Protein AF-A0A2N2LZ53-F1 (afdb_monomer)

Mean predicted aligned error: 5.1 Å

Radius of gyration: 11.91 Å; Cα contacts (8 Å, |Δi|>4): 75; chains: 1; bounding box: 28×22×30 Å

Solvent-accessible surface area (backbone atoms only — not comparable to full-atom values): 4197 Å² total; per-residue (Å²): 63,79,76,61,25,70,56,32,21,50,49,26,23,51,51,27,47,76,72,70,49,54,71,68,58,9,50,52,40,7,52,51,37,19,49,53,42,42,71,50,72,73,98,74,79,84,78,74,51,72,64,60,53,50,53,53,44,32,76,77,73,47,85,56,84,71,56,59,71,68,73,77,115

Secondary structure (DSSP, 8-state):
--TTHHHHHHHHHHHHHHTT--HHHHHHHHHHHHHHHHH--SSS-----HHHHHHHHHHHH---GGGGGTS--

Structure (mmCIF, N/CA/C/O backbone):
data_AF-A0A2N2LZ53-F1
#
_entry.id   AF-A0A2N2LZ53-F1
#
loop_
_atom_site.group_PDB
_atom_site.id
_atom_site.type_symbol
_atom_site.label_atom_id
_atom_site.label_alt_id
_atom_site.label_comp_id
_atom_site.label_asym_id
_atom_site.label_entity_id
_atom_site.label_seq_id
_atom_site.pdbx_PDB_ins_code
_atom_site.Cartn_x
_atom_site.Cartn_y
_atom_site.Cartn_z
_atom_site.occupancy
_atom_site.B_iso_or_equiv
_atom_site.auth_seq_id
_atom_site.auth_comp_id
_atom_site.auth_asym_id
_atom_site.auth_atom_id
_atom_site.pdbx_PDB_model_num
ATOM 1 N N . ASP A 1 1 ? 8.073 -1.562 -14.759 1.00 61.00 1 ASP A N 1
ATOM 2 C CA . ASP A 1 1 ? 7.337 -2.093 -15.936 1.00 61.00 1 ASP A CA 1
ATOM 3 C C . ASP A 1 1 ? 5.862 -1.788 -15.672 1.00 61.00 1 ASP A C 1
ATOM 5 O O . ASP A 1 1 ? 5.485 -1.934 -14.520 1.00 61.00 1 ASP A O 1
ATOM 9 N N . PRO A 1 2 ? 5.048 -1.243 -16.600 1.00 69.62 2 PRO A N 1
ATOM 10 C CA . PRO A 1 2 ? 3.650 -0.917 -16.284 1.00 69.62 2 PRO A CA 1
ATOM 11 C C . PRO A 1 2 ? 2.752 -2.157 -16.111 1.00 69.62 2 PRO A C 1
ATOM 13 O O . PRO A 1 2 ? 1.610 -2.035 -15.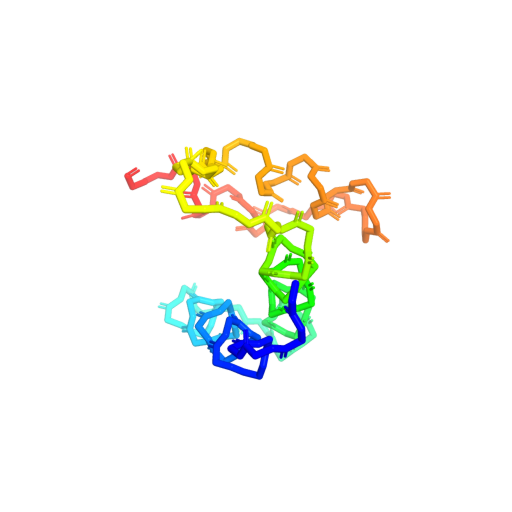662 1.00 69.62 2 PRO A O 1
ATOM 16 N N . THR A 1 3 ? 3.236 -3.345 -16.472 1.00 78.75 3 THR A N 1
ATOM 17 C CA . THR A 1 3 ? 2.509 -4.605 -16.304 1.00 78.75 3 THR A CA 1
ATOM 18 C C . THR A 1 3 ? 2.290 -4.898 -14.817 1.00 78.75 3 THR A C 1
ATOM 20 O O . THR A 1 3 ? 3.229 -4.861 -14.031 1.00 78.75 3 THR A O 1
ATOM 23 N N . GLY A 1 4 ? 1.048 -5.189 -14.415 1.00 81.81 4 GLY A N 1
ATOM 24 C CA . GLY A 1 4 ? 0.704 -5.544 -13.028 1.00 81.81 4 GLY A CA 1
ATOM 25 C C . GLY A 1 4 ? 0.372 -4.366 -12.102 1.00 81.81 4 GLY A C 1
ATOM 26 O O . GLY A 1 4 ? -0.139 -4.590 -11.007 1.00 81.81 4 GLY A O 1
ATOM 27 N N . VAL A 1 5 ? 0.541 -3.113 -12.546 1.00 88.38 5 VAL A N 1
ATOM 28 C CA . VAL A 1 5 ? 0.256 -1.914 -11.726 1.00 88.38 5 VAL A CA 1
ATOM 29 C C . VAL A 1 5 ? -1.202 -1.873 -11.251 1.00 88.38 5 VAL A C 1
ATOM 31 O O . VAL A 1 5 ? -1.479 -1.521 -10.104 1.00 88.38 5 VAL A O 1
ATOM 34 N N . GLY A 1 6 ? -2.148 -2.275 -12.106 1.00 89.94 6 GLY A N 1
ATOM 35 C CA . GLY A 1 6 ? -3.567 -2.342 -11.746 1.00 89.94 6 GLY A CA 1
ATOM 36 C C . GLY A 1 6 ? -3.874 -3.409 -10.692 1.00 89.94 6 GLY A C 1
ATOM 37 O O . GLY A 1 6 ? -4.706 -3.187 -9.814 1.00 89.94 6 GLY A O 1
ATOM 38 N N . ASP A 1 7 ? -3.177 -4.541 -10.733 1.00 91.75 7 ASP A N 1
ATOM 39 C CA . ASP A 1 7 ? -3.367 -5.619 -9.761 1.00 91.75 7 ASP A CA 1
ATOM 40 C C . ASP A 1 7 ? -2.682 -5.294 -8.435 1.00 9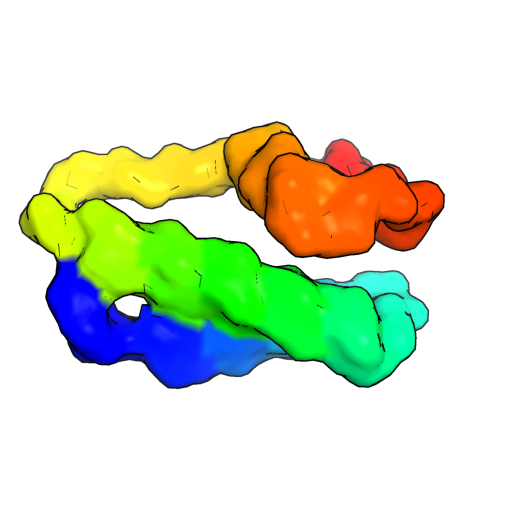1.75 7 ASP A C 1
ATOM 42 O O . ASP A 1 7 ? -3.257 -5.544 -7.378 1.00 91.75 7 ASP A O 1
ATOM 46 N N . ALA A 1 8 ? -1.531 -4.619 -8.475 1.00 91.62 8 ALA A N 1
ATOM 47 C CA . ALA A 1 8 ? -0.903 -4.043 -7.293 1.00 91.62 8 ALA A CA 1
ATOM 48 C C . ALA A 1 8 ? -1.819 -3.007 -6.621 1.00 91.62 8 ALA A C 1
ATOM 50 O O . ALA A 1 8 ? -2.023 -3.062 -5.406 1.00 91.62 8 ALA A O 1
ATOM 51 N N . TYR A 1 9 ? -2.453 -2.122 -7.403 1.00 94.94 9 TYR A N 1
ATOM 52 C CA . TYR A 1 9 ? -3.444 -1.180 -6.879 1.00 94.94 9 TYR A CA 1
ATOM 53 C C . TYR A 1 9 ? -4.605 -1.905 -6.194 1.00 94.94 9 TYR A C 1
ATOM 55 O O . TYR A 1 9 ? -4.946 -1.597 -5.051 1.00 94.94 9 TYR A O 1
ATOM 63 N N . ARG A 1 10 ? -5.195 -2.899 -6.870 1.00 95.75 10 ARG A N 1
ATOM 64 C CA . ARG A 1 10 ? -6.295 -3.700 -6.314 1.00 95.75 10 ARG A CA 1
ATOM 65 C C . ARG A 1 10 ? -5.871 -4.440 -5.049 1.00 95.75 10 ARG A C 1
ATOM 67 O O . ARG A 1 10 ? -6.634 -4.455 -4.090 1.00 95.75 10 ARG A O 1
ATOM 74 N N . GLY A 1 11 ? -4.663 -4.997 -5.013 1.00 94.19 11 GLY A N 1
ATOM 75 C CA . GLY A 1 11 ? -4.109 -5.664 -3.836 1.00 94.19 11 GLY A CA 1
ATOM 76 C C . GLY A 1 11 ? -3.987 -4.720 -2.639 1.00 94.19 11 GLY A C 1
ATOM 77 O O . GLY A 1 11 ? -4.482 -5.033 -1.555 1.00 94.19 11 GLY A O 1
ATOM 78 N N . GLY A 1 12 ? -3.407 -3.532 -2.841 1.00 94.56 12 GLY A N 1
ATOM 79 C CA . GLY A 1 12 ? -3.308 -2.506 -1.798 1.00 94.56 12 GLY A CA 1
ATOM 80 C C . GLY A 1 12 ? -4.678 -2.014 -1.321 1.0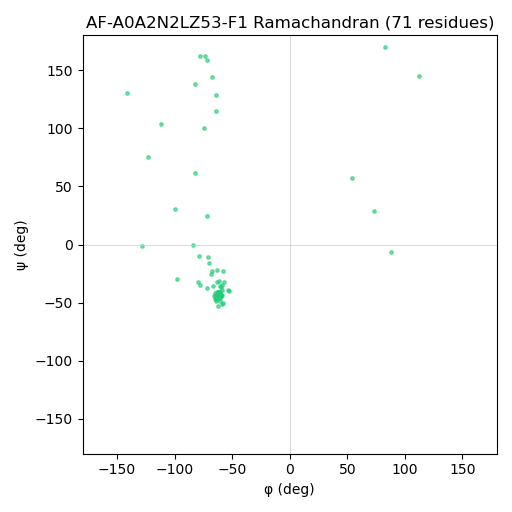0 94.56 12 GLY A C 1
ATOM 81 O O . GLY A 1 12 ? -4.905 -1.883 -0.117 1.00 94.56 12 GLY A O 1
ATOM 82 N N . PHE A 1 13 ? -5.616 -1.824 -2.252 1.00 97.06 13 PHE A N 1
ATOM 83 C CA . PHE A 1 13 ? -6.989 -1.434 -1.946 1.00 97.06 13 PHE A CA 1
ATOM 84 C C . PHE A 1 13 ? -7.713 -2.493 -1.103 1.00 97.06 13 PHE A C 1
ATOM 86 O O . PHE A 1 13 ? -8.235 -2.186 -0.032 1.00 97.06 13 PHE A O 1
ATOM 93 N N . LEU A 1 14 ? -7.720 -3.750 -1.558 1.00 96.25 14 LEU A N 1
ATOM 94 C CA . LEU A 1 14 ? -8.392 -4.859 -0.874 1.00 96.25 14 LEU A CA 1
ATOM 95 C C . LEU A 1 14 ? -7.784 -5.128 0.501 1.00 96.25 14 LEU A C 1
ATOM 97 O O . LEU A 1 14 ? -8.503 -5.501 1.427 1.00 96.25 14 LEU A O 1
ATOM 101 N N . ARG A 1 15 ? -6.478 -4.894 0.660 1.00 93.62 15 ARG A N 1
ATOM 102 C CA . ARG A 1 15 ? -5.822 -4.953 1.964 1.00 93.62 15 ARG A CA 1
ATOM 103 C C . ARG A 1 15 ? -6.321 -3.864 2.913 1.00 93.62 15 ARG A C 1
ATOM 105 O O . ARG A 1 15 ? -6.580 -4.158 4.073 1.00 93.62 15 ARG A O 1
ATOM 112 N N . GLY A 1 16 ? -6.471 -2.625 2.446 1.00 94.12 16 GLY A N 1
ATOM 113 C CA . GLY A 1 16 ? -7.076 -1.564 3.256 1.00 94.12 16 GLY A CA 1
ATOM 114 C C . GLY A 1 16 ? -8.522 -1.887 3.637 1.00 94.12 16 GLY A C 1
ATOM 115 O O . GLY A 1 16 ? -8.921 -1.719 4.790 1.00 94.12 16 GLY A O 1
ATOM 116 N N . TYR A 1 17 ? -9.278 -2.438 2.687 1.00 95.75 17 TYR A N 1
ATOM 117 C CA . TYR A 1 17 ? -10.670 -2.822 2.893 1.00 95.75 17 TYR A CA 1
ATOM 118 C C . TYR A 1 17 ? -10.811 -3.950 3.924 1.00 95.75 17 TYR A C 1
ATOM 120 O O . TYR A 1 17 ? -11.640 -3.857 4.827 1.00 95.75 17 TYR A O 1
ATOM 128 N N . SER A 1 18 ? -9.960 -4.981 3.864 1.00 94.62 18 SER A N 1
ATOM 129 C CA . SER A 1 18 ? -9.983 -6.085 4.835 1.00 94.62 18 SER A CA 1
ATOM 130 C C . SER A 1 18 ? -9.577 -5.662 6.250 1.00 94.62 18 SER A C 1
ATOM 132 O O . SER A 1 18 ? -9.993 -6.291 7.219 1.00 94.62 18 SER A O 1
ATOM 134 N N . LEU A 1 19 ? -8.825 -4.563 6.387 1.00 92.44 19 LEU A N 1
ATOM 135 C CA . LEU A 1 19 ? -8.501 -3.928 7.671 1.00 92.44 19 LEU A CA 1
ATOM 136 C C . LEU A 1 19 ? -9.600 -2.967 8.175 1.00 92.44 19 LEU A C 1
ATOM 138 O O . LEU A 1 19 ? -9.466 -2.382 9.259 1.00 92.44 19 LEU A O 1
ATOM 142 N N . GLY A 1 20 ? -10.689 -2.811 7.415 1.00 93.50 20 GLY A N 1
ATOM 143 C CA . GLY A 1 20 ? -11.824 -1.952 7.752 1.00 93.50 20 GLY A CA 1
ATOM 144 C C . GLY A 1 20 ? -11.528 -0.460 7.606 1.00 93.50 20 GLY A C 1
ATOM 145 O O . GLY A 1 20 ? -12.073 0.345 8.363 1.00 93.50 20 GLY A O 1
ATOM 146 N N . PHE A 1 21 ? -10.623 -0.075 6.704 1.00 94.69 21 PHE A N 1
ATOM 147 C CA . PHE A 1 21 ? -10.368 1.334 6.414 1.00 94.69 21 PHE A CA 1
ATOM 148 C C . PHE A 1 21 ? -11.444 1.936 5.502 1.00 94.69 21 PHE A C 1
ATOM 150 O O . PHE A 1 21 ? -12.191 1.230 4.829 1.00 94.69 21 PHE A O 1
ATOM 157 N N . ASP A 1 22 ? -11.521 3.267 5.475 1.00 95.00 22 ASP A N 1
ATOM 158 C CA . ASP A 1 22 ? -12.390 3.990 4.548 1.00 95.00 22 ASP A CA 1
ATOM 159 C C . ASP A 1 22 ? -11.841 3.961 3.117 1.00 95.00 22 ASP A C 1
ATOM 161 O O . ASP A 1 22 ? -10.661 3.697 2.868 1.00 95.00 22 ASP A O 1
ATOM 165 N N . TRP A 1 23 ? -12.723 4.260 2.164 1.00 95.50 23 TRP A N 1
ATOM 166 C CA . TRP A 1 23 ? -12.434 4.235 0.730 1.00 95.50 23 TRP A CA 1
ATOM 167 C C . TRP A 1 23 ? -11.215 5.078 0.349 1.00 95.50 23 TRP A C 1
ATOM 169 O O . TRP A 1 23 ? -10.407 4.645 -0.472 1.00 95.50 23 TRP A O 1
ATOM 179 N N . GLU A 1 24 ? -11.045 6.245 0.975 1.00 95.81 24 GLU A N 1
ATOM 180 C CA . GLU A 1 24 ? -9.902 7.123 0.721 1.00 95.81 24 GLU A CA 1
ATOM 181 C C . GLU A 1 24 ? -8.575 6.466 1.138 1.00 95.81 24 GLU A C 1
ATOM 183 O O . GLU A 1 24 ? -7.635 6.423 0.344 1.00 95.81 24 GLU A O 1
ATOM 188 N N . THR A 1 25 ? -8.497 5.898 2.347 1.00 95.12 25 THR A N 1
ATOM 189 C CA . THR A 1 25 ? -7.291 5.190 2.815 1.00 95.12 25 THR A CA 1
ATOM 190 C C . THR A 1 25 ? -7.009 3.963 1.949 1.00 95.12 25 THR A C 1
ATOM 192 O O . THR A 1 25 ? -5.861 3.734 1.573 1.00 95.12 25 THR A O 1
ATOM 195 N N . CYS A 1 26 ? -8.042 3.206 1.564 1.00 96.31 26 CYS A N 1
ATOM 196 C CA . CYS A 1 26 ? -7.897 2.065 0.655 1.00 96.31 26 CYS A CA 1
ATOM 197 C C . CYS A 1 2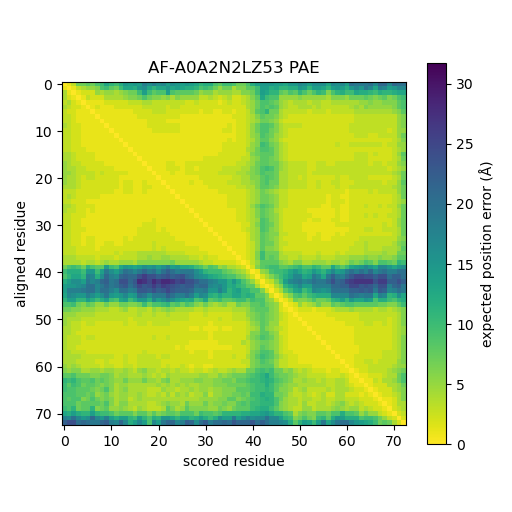6 ? -7.318 2.498 -0.701 1.00 96.31 26 CYS A C 1
ATOM 199 O O . CYS A 1 26 ? -6.383 1.876 -1.207 1.00 96.31 26 CYS A O 1
ATOM 201 N N . GLY A 1 27 ? -7.818 3.600 -1.269 1.00 96.75 27 GLY A N 1
ATOM 202 C CA . GLY A 1 27 ? -7.304 4.160 -2.518 1.00 96.75 27 GLY A CA 1
ATOM 203 C C . GLY A 1 27 ? -5.846 4.611 -2.412 1.00 96.75 27 GLY A C 1
ATOM 204 O O . GLY A 1 27 ? -5.042 4.306 -3.295 1.00 96.75 27 GLY A O 1
ATOM 205 N N . LYS A 1 28 ? -5.477 5.270 -1.306 1.00 97.12 28 LYS A N 1
ATOM 206 C CA . LYS A 1 28 ? -4.092 5.678 -1.016 1.00 97.12 28 LYS A CA 1
ATOM 207 C C . LYS A 1 28 ? -3.161 4.472 -0.878 1.00 97.12 28 LYS A C 1
ATOM 209 O O . LYS A 1 28 ? -2.077 4.470 -1.453 1.00 97.12 28 LYS A O 1
ATOM 214 N N . MET A 1 29 ? -3.593 3.415 -0.188 1.00 95.56 29 MET A N 1
ATOM 215 C CA . MET A 1 29 ? -2.834 2.163 -0.087 1.00 95.56 29 MET A CA 1
ATOM 216 C C . MET A 1 29 ? -2.632 1.496 -1.452 1.00 95.56 29 MET A C 1
ATOM 218 O O . MET A 1 29 ? -1.528 1.043 -1.754 1.00 95.56 29 MET A O 1
ATOM 222 N N . GLY A 1 30 ? -3.667 1.477 -2.297 1.00 96.00 30 GLY A N 1
ATOM 223 C CA . GLY A 1 30 ? -3.558 1.011 -3.679 1.00 96.00 30 GLY A CA 1
ATOM 224 C C . GLY A 1 30 ? -2.543 1.823 -4.488 1.00 96.00 30 GLY A C 1
ATOM 225 O O . GLY A 1 30 ? -1.708 1.249 -5.183 1.00 96.00 30 GLY A O 1
ATOM 226 N N . ALA A 1 31 ? -2.553 3.152 -4.357 1.00 96.00 31 ALA A N 1
ATOM 227 C CA . ALA A 1 31 ? -1.611 4.026 -5.057 1.00 96.00 31 ALA A CA 1
ATOM 228 C C . ALA A 1 31 ? -0.148 3.758 -4.657 1.00 96.00 31 ALA A C 1
ATOM 230 O O . ALA A 1 31 ? 0.721 3.705 -5.525 1.00 96.00 31 ALA A O 1
ATOM 231 N N . VAL A 1 32 ? 0.125 3.523 -3.366 1.00 94.62 32 VAL A N 1
ATOM 232 C CA . VAL A 1 32 ? 1.472 3.151 -2.894 1.00 94.62 32 VAL A CA 1
ATOM 233 C C . VAL A 1 32 ? 1.908 1.801 -3.470 1.00 94.62 32 VAL A C 1
ATOM 235 O O . VAL A 1 32 ? 3.025 1.687 -3.971 1.00 94.62 32 VAL A O 1
ATOM 238 N N . ALA A 1 33 ? 1.036 0.789 -3.449 1.00 92.75 33 ALA A N 1
ATOM 239 C CA . ALA A 1 33 ? 1.342 -0.535 -3.999 1.00 92.75 33 ALA A CA 1
ATOM 240 C C . ALA A 1 33 ? 1.624 -0.484 -5.514 1.00 92.75 33 ALA A C 1
ATOM 242 O O . ALA A 1 33 ? 2.585 -1.080 -5.998 1.00 92.75 33 ALA A O 1
ATOM 243 N N . ALA A 1 34 ? 0.824 0.285 -6.254 1.00 92.44 34 ALA A N 1
ATOM 244 C CA . ALA A 1 34 ? 1.020 0.546 -7.676 1.00 92.44 34 ALA A CA 1
ATOM 245 C C . ALA A 1 34 ? 2.366 1.229 -7.973 1.00 92.44 34 ALA A C 1
ATOM 247 O O . ALA A 1 34 ? 3.043 0.854 -8.931 1.00 92.44 34 ALA A O 1
ATOM 248 N N . ALA A 1 35 ? 2.774 2.195 -7.142 1.00 91.44 35 ALA A N 1
ATOM 249 C CA . ALA A 1 35 ? 4.057 2.880 -7.283 1.00 91.44 35 ALA A CA 1
ATOM 250 C C . ALA A 1 35 ? 5.242 1.917 -7.110 1.00 91.44 35 ALA A C 1
ATOM 252 O O . ALA A 1 35 ? 6.137 1.912 -7.952 1.00 91.44 35 ALA A O 1
ATOM 253 N N . PHE A 1 36 ? 5.212 1.046 -6.092 1.00 88.56 36 PHE A N 1
ATOM 254 C CA . PHE A 1 36 ? 6.240 0.011 -5.921 1.00 88.56 36 PHE A CA 1
ATOM 255 C C . PHE A 1 36 ? 6.301 -0.938 -7.123 1.00 88.56 36 PHE A C 1
ATOM 257 O O . PHE A 1 36 ? 7.381 -1.191 -7.648 1.00 88.56 36 PHE A O 1
ATOM 264 N N . CYS A 1 37 ? 5.148 -1.389 -7.623 1.00 86.25 37 CYS A N 1
ATOM 265 C CA . CYS A 1 37 ? 5.083 -2.249 -8.806 1.00 86.25 37 CYS A CA 1
ATOM 266 C C . CYS A 1 37 ? 5.698 -1.589 -10.055 1.00 86.25 37 CYS A C 1
ATOM 268 O O . CYS A 1 37 ? 6.373 -2.252 -10.841 1.00 86.25 37 CYS A O 1
ATOM 270 N N . LEU A 1 38 ? 5.521 -0.276 -10.225 1.00 84.44 38 LEU A N 1
ATOM 271 C CA . LEU A 1 38 ? 6.104 0.459 -11.347 1.00 84.44 38 LEU A CA 1
ATOM 272 C C . LEU A 1 38 ? 7.629 0.635 -11.215 1.00 84.44 38 LEU A C 1
ATOM 274 O O . LEU A 1 38 ? 8.336 0.570 -12.230 1.00 84.44 38 LEU A O 1
ATOM 278 N N . GLU A 1 39 ? 8.107 0.865 -9.984 1.00 81.25 39 GLU A N 1
ATOM 279 C CA . GLU A 1 39 ? 9.523 1.033 -9.618 1.00 81.25 39 GLU A CA 1
ATOM 280 C C . GLU A 1 39 ? 10.328 -0.273 -9.777 1.00 81.25 39 GLU A C 1
ATOM 282 O O . GLU A 1 39 ? 11.528 -0.224 -10.058 1.00 81.25 39 GLU A O 1
ATOM 287 N N . GLU A 1 40 ? 9.684 -1.442 -9.703 1.00 69.56 40 GLU A N 1
ATOM 288 C CA . GLU A 1 40 ? 10.320 -2.725 -10.004 1.00 69.56 40 GLU A CA 1
ATOM 289 C C . GLU A 1 40 ? 10.521 -2.914 -11.524 1.00 69.56 40 GLU A C 1
ATOM 291 O O . GLU A 1 40 ? 9.619 -3.255 -12.295 1.00 69.56 40 GLU A O 1
ATOM 296 N N . LYS A 1 41 ? 11.751 -2.677 -11.994 1.00 53.06 41 LYS A N 1
ATOM 297 C CA . LYS A 1 41 ? 12.238 -3.122 -13.310 1.00 53.06 41 LYS A CA 1
ATOM 298 C C . LYS A 1 41 ? 13.312 -4.195 -13.111 1.00 53.06 41 LYS A C 1
ATOM 300 O O . LYS A 1 41 ? 14.460 -3.863 -12.836 1.00 53.06 41 LYS A O 1
ATOM 305 N N . GLY A 1 42 ? 12.956 -5.460 -13.335 1.00 50.94 42 GLY A N 1
ATOM 306 C CA . GLY A 1 42 ? 13.908 -6.575 -13.419 1.00 50.94 42 GLY A CA 1
ATOM 307 C C . GLY A 1 42 ? 13.813 -7.583 -12.270 1.00 50.94 42 GLY A C 1
ATOM 308 O O . GLY A 1 42 ? 13.531 -7.245 -11.129 1.0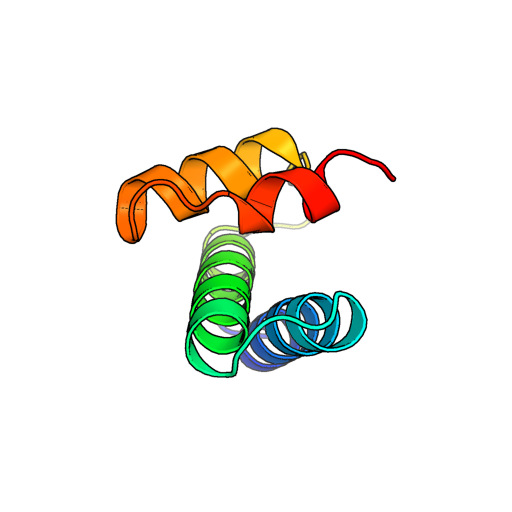0 50.94 42 GLY A O 1
ATOM 309 N N . THR A 1 43 ? 14.053 -8.849 -12.607 1.00 41.81 43 THR A N 1
ATOM 310 C CA . THR A 1 43 ? 13.674 -10.092 -11.907 1.00 41.81 43 THR A CA 1
ATOM 311 C C . THR A 1 43 ? 14.424 -10.418 -10.607 1.00 41.81 43 THR A C 1
ATOM 313 O O . THR A 1 43 ? 14.519 -11.589 -10.246 1.00 41.81 43 THR A O 1
ATOM 316 N N . GLN A 1 44 ? 14.979 -9.441 -9.890 1.00 48.75 44 GLN A N 1
ATOM 317 C CA . GLN A 1 44 ? 15.690 -9.706 -8.632 1.00 48.75 44 GLN A CA 1
ATOM 318 C C . GLN A 1 44 ? 15.100 -8.907 -7.464 1.00 48.75 44 GLN A C 1
ATOM 320 O O . GLN A 1 44 ? 15.671 -7.941 -6.974 1.00 48.75 44 GLN A O 1
ATOM 325 N N . SER A 1 45 ? 13.941 -9.396 -7.013 1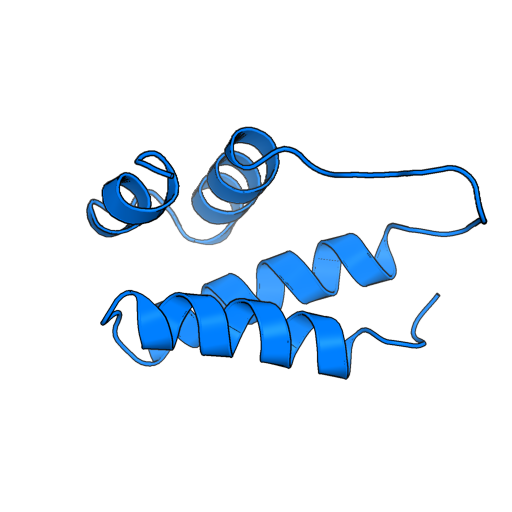.00 52.53 45 SER A N 1
ATOM 326 C CA . SER A 1 45 ? 13.484 -9.415 -5.616 1.00 52.53 45 SER A CA 1
ATOM 327 C C . SER A 1 45 ? 13.465 -8.091 -4.846 1.00 52.53 45 SER A C 1
ATOM 329 O O . SER A 1 45 ? 14.000 -8.019 -3.738 1.00 52.53 45 SER A O 1
ATOM 331 N N . HIS A 1 46 ? 12.757 -7.074 -5.332 1.00 53.97 46 HIS A N 1
ATOM 332 C CA . HIS A 1 46 ? 12.453 -5.897 -4.513 1.00 53.97 46 HIS A CA 1
ATOM 333 C C . HIS A 1 46 ? 11.239 -6.128 -3.596 1.00 53.97 46 HIS A C 1
ATOM 335 O O . HIS A 1 46 ? 10.263 -5.399 -3.613 1.00 53.97 46 HIS A O 1
ATOM 341 N N . HIS A 1 47 ? 11.324 -7.098 -2.683 1.00 63.94 47 HIS A N 1
ATOM 342 C CA . HIS A 1 47 ? 10.341 -7.171 -1.598 1.00 63.94 47 HIS A CA 1
ATOM 343 C C . HIS A 1 47 ? 10.470 -5.912 -0.724 1.00 63.94 47 HIS A C 1
ATOM 345 O O . HIS A 1 47 ? 11.504 -5.681 -0.088 1.00 63.94 47 HIS A O 1
ATOM 351 N N . TYR A 1 48 ? 9.440 -5.065 -0.701 1.00 71.44 48 TYR A N 1
ATOM 352 C CA . TYR A 1 48 ? 9.379 -3.949 0.237 1.00 71.44 48 TYR A CA 1
ATOM 353 C C . TYR A 1 48 ? 8.856 -4.443 1.588 1.00 71.44 48 TYR A C 1
ATOM 355 O O . TYR A 1 48 ? 7.928 -5.245 1.673 1.00 71.44 48 TYR A O 1
ATOM 363 N N . SER A 1 49 ? 9.471 -3.969 2.671 1.00 86.94 49 SER A N 1
ATOM 364 C CA . SER A 1 49 ? 8.970 -4.241 4.015 1.00 86.94 49 SER A CA 1
ATOM 365 C C . SER A 1 49 ? 7.692 -3.446 4.278 1.00 86.94 49 SER A C 1
ATOM 367 O O . SER A 1 49 ? 7.458 -2.395 3.674 1.00 86.94 49 SER A O 1
ATOM 369 N N . ILE A 1 50 ? 6.897 -3.906 5.246 1.00 88.00 50 ILE A N 1
ATOM 370 C CA . ILE A 1 50 ? 5.734 -3.163 5.750 1.00 88.00 50 ILE A CA 1
ATOM 371 C C . ILE A 1 50 ? 6.140 -1.742 6.170 1.00 88.00 50 ILE A C 1
ATOM 373 O O . ILE A 1 50 ? 5.453 -0.782 5.828 1.00 88.00 50 ILE A O 1
ATOM 377 N N . GLN A 1 51 ? 7.304 -1.590 6.811 1.00 89.50 51 GLN A N 1
ATOM 378 C CA . GLN A 1 51 ? 7.811 -0.277 7.207 1.00 89.50 51 GLN A CA 1
ATOM 379 C C . GLN A 1 51 ? 8.041 0.643 6.000 1.00 89.50 51 GLN A C 1
ATOM 381 O O . GLN A 1 51 ? 7.552 1.765 6.002 1.00 89.50 51 GLN A O 1
ATOM 386 N N . LYS A 1 52 ? 8.682 0.159 4.923 1.00 90.19 52 LYS A N 1
ATOM 387 C CA . LYS A 1 52 ? 8.872 0.956 3.695 1.00 90.19 52 LYS A CA 1
ATOM 388 C C . LYS A 1 52 ? 7.545 1.374 3.063 1.00 90.19 52 LYS 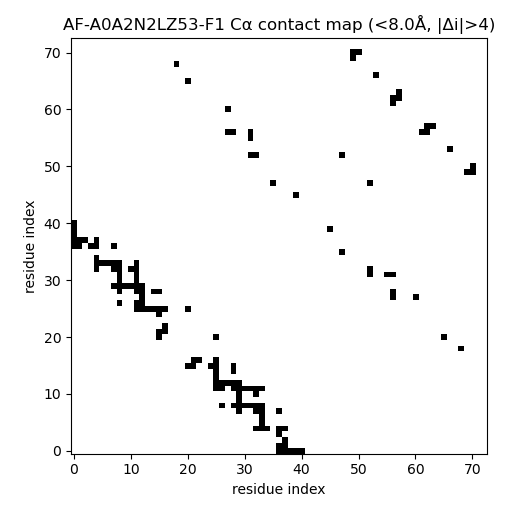A C 1
ATOM 390 O O . LYS A 1 52 ? 7.447 2.471 2.514 1.00 90.19 52 LYS A O 1
ATOM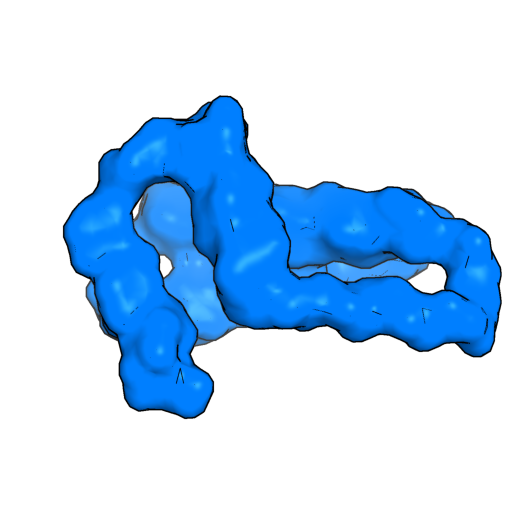 395 N N . PHE A 1 53 ? 6.531 0.512 3.130 1.00 91.75 53 PHE A N 1
ATOM 396 C CA . PHE A 1 53 ? 5.190 0.842 2.656 1.00 91.75 53 PHE A CA 1
ATOM 397 C C . PHE A 1 53 ? 4.564 1.971 3.483 1.00 91.75 53 PHE A C 1
ATOM 399 O O . PHE A 1 53 ? 4.048 2.934 2.917 1.00 91.75 53 PHE A O 1
ATOM 406 N N . ILE A 1 54 ? 4.644 1.874 4.812 1.00 92.19 54 ILE A N 1
ATOM 407 C CA . ILE A 1 54 ? 4.126 2.886 5.739 1.00 92.19 54 ILE A CA 1
ATOM 408 C C . ILE A 1 54 ? 4.868 4.210 5.563 1.00 92.19 54 ILE A C 1
ATOM 410 O O . ILE A 1 54 ? 4.223 5.244 5.413 1.00 92.19 54 ILE A O 1
ATOM 414 N N . ASP A 1 55 ? 6.198 4.187 5.495 1.00 92.94 55 ASP A N 1
ATOM 415 C CA . ASP A 1 55 ? 7.013 5.387 5.295 1.00 92.94 55 ASP A CA 1
ATOM 416 C C . ASP A 1 55 ? 6.636 6.087 3.988 1.00 9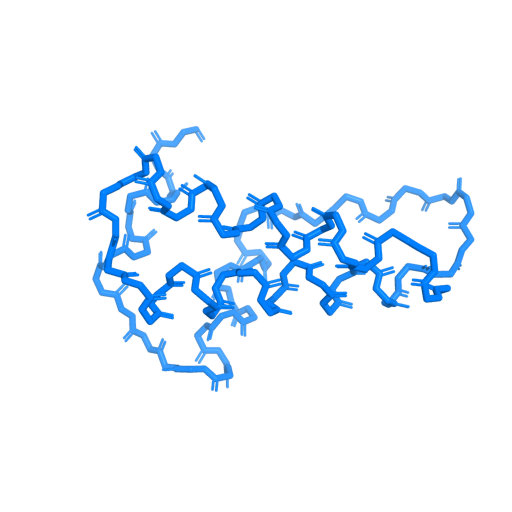2.94 55 ASP A C 1
ATOM 418 O O . ASP A 1 55 ? 6.441 7.303 3.953 1.00 92.94 55 ASP A O 1
ATOM 422 N N . ARG A 1 56 ? 6.453 5.315 2.907 1.00 92.81 56 ARG A N 1
ATOM 423 C CA . ARG A 1 56 ? 6.018 5.858 1.617 1.00 92.81 56 ARG A CA 1
ATOM 424 C C . ARG A 1 56 ? 4.610 6.438 1.694 1.00 92.81 56 ARG A C 1
ATOM 426 O O . ARG A 1 56 ? 4.372 7.502 1.122 1.00 92.81 56 ARG A O 1
ATOM 433 N N . TYR A 1 57 ? 3.691 5.769 2.386 1.00 94.56 57 TYR A N 1
ATOM 434 C CA . TYR A 1 57 ? 2.343 6.283 2.604 1.00 94.56 57 TYR A CA 1
ATOM 435 C C . TYR A 1 57 ? 2.391 7.628 3.338 1.00 94.56 57 TYR A C 1
ATOM 437 O O . TYR A 1 57 ? 1.811 8.602 2.862 1.00 94.56 57 TYR A O 1
ATOM 445 N N . ILE A 1 58 ? 3.120 7.701 4.456 1.00 94.31 58 ILE A N 1
ATOM 446 C CA . ILE A 1 58 ? 3.229 8.908 5.284 1.00 94.31 58 ILE A CA 1
ATOM 447 C C . ILE A 1 58 ? 3.865 10.049 4.491 1.00 94.31 58 ILE A C 1
ATOM 449 O O . ILE A 1 58 ? 3.362 11.170 4.531 1.00 94.31 58 ILE A O 1
ATOM 453 N N . LEU A 1 59 ? 4.918 9.761 3.722 1.00 95.75 59 LEU A N 1
ATOM 454 C CA . LEU A 1 59 ? 5.600 10.750 2.889 1.00 95.75 59 LEU A CA 1
ATOM 455 C C . LEU A 1 59 ? 4.666 11.411 1.860 1.00 95.75 59 LEU A C 1
ATOM 457 O O . LEU A 1 59 ? 4.834 12.589 1.565 1.00 95.75 59 LEU A O 1
ATOM 461 N N . ASN A 1 60 ? 3.698 10.670 1.308 1.00 95.75 60 ASN A N 1
ATOM 462 C CA . ASN A 1 60 ? 2.827 11.166 0.234 1.00 95.75 60 ASN A CA 1
ATOM 463 C C . ASN A 1 60 ? 1.463 11.670 0.726 1.00 95.75 60 ASN A C 1
ATOM 465 O O . ASN A 1 60 ? 0.873 12.542 0.093 1.00 95.75 60 ASN A O 1
ATOM 469 N N . PHE A 1 61 ? 0.943 11.120 1.826 1.00 94.94 61 PHE A N 1
ATOM 470 C CA . PHE A 1 61 ? -0.431 11.367 2.278 1.00 94.94 61 PHE A CA 1
ATOM 471 C C . PHE A 1 61 ? -0.547 11.814 3.738 1.00 94.94 61 PHE A C 1
ATOM 473 O O . PHE A 1 61 ? -1.658 12.080 4.197 1.00 94.94 61 PHE A O 1
ATOM 480 N N . GLY A 1 62 ? 0.572 11.907 4.459 1.00 91.31 62 GLY A N 1
ATOM 481 C CA . GLY A 1 62 ? 0.608 12.239 5.877 1.00 91.31 62 GLY A CA 1
ATOM 482 C C . GLY A 1 62 ? 0.358 11.042 6.797 1.00 91.31 62 GLY A C 1
ATOM 483 O O . GLY A 1 62 ? -0.011 9.942 6.376 1.00 91.31 62 GLY A O 1
ATOM 484 N N . PHE A 1 63 ? 0.595 11.265 8.088 1.00 89.56 63 PHE A N 1
ATOM 485 C CA . PHE A 1 63 ? 0.378 10.257 9.119 1.00 89.56 63 PHE A CA 1
ATOM 486 C C . PHE A 1 63 ? -1.111 9.932 9.290 1.00 89.56 63 PHE A C 1
ATOM 488 O O . PHE A 1 63 ? -1.974 10.804 9.201 1.00 89.56 63 PHE A O 1
ATOM 495 N N . SER A 1 64 ? -1.407 8.663 9.569 1.00 85.69 64 SER A N 1
ATOM 496 C CA . SER A 1 64 ? -2.743 8.210 9.937 1.00 85.69 64 SER A CA 1
ATOM 497 C C . SER A 1 64 ? -2.651 7.145 11.021 1.00 85.69 64 SER A C 1
ATOM 499 O O . SER A 1 64 ? -1.967 6.139 10.838 1.00 85.69 64 SER A O 1
ATOM 501 N N . ASP A 1 65 ? -3.418 7.308 12.101 1.00 85.88 65 ASP A N 1
ATOM 502 C CA . ASP A 1 65 ? -3.509 6.324 13.192 1.00 85.88 65 ASP A CA 1
ATOM 503 C C . ASP A 1 65 ? -3.959 4.937 12.710 1.00 85.88 65 ASP A C 1
ATOM 505 O O . ASP A 1 65 ? -3.676 3.913 13.335 1.00 85.88 65 ASP A O 1
ATOM 509 N N . LYS A 1 66 ? -4.638 4.887 11.559 1.00 84.31 66 LYS A N 1
ATOM 510 C CA . LYS A 1 66 ? -5.080 3.653 10.904 1.00 84.31 66 LYS A CA 1
ATOM 511 C C . LYS A 1 66 ? -3.898 2.761 10.510 1.00 84.31 66 LYS A C 1
ATOM 513 O O . LYS A 1 66 ? -4.029 1.539 10.562 1.00 84.31 66 LYS A O 1
ATOM 518 N N . LEU A 1 67 ? -2.737 3.344 10.189 1.00 83.50 67 LEU A N 1
ATOM 519 C CA . LEU A 1 67 ? -1.532 2.612 9.773 1.00 83.50 67 LEU A CA 1
ATOM 520 C C . LEU A 1 67 ? -0.996 1.688 10.874 1.00 83.50 67 LEU A C 1
ATOM 522 O O . LEU A 1 67 ? -0.366 0.682 10.561 1.00 83.50 67 LEU A O 1
ATOM 526 N N . ASN A 1 68 ? -1.326 1.948 12.144 1.00 83.69 68 ASN A N 1
ATOM 527 C CA . ASN A 1 68 ? -0.969 1.062 13.252 1.00 83.69 68 ASN A CA 1
ATOM 528 C C . ASN A 1 68 ? -1.512 -0.360 13.051 1.00 83.69 68 ASN A C 1
ATOM 530 O O . ASN A 1 68 ? -0.842 -1.319 13.412 1.00 83.69 68 ASN A O 1
ATOM 534 N N . LYS A 1 69 ? -2.674 -0.525 12.400 1.00 82.81 69 LYS A N 1
ATOM 535 C CA . LYS A 1 69 ? -3.236 -1.854 12.099 1.00 82.81 69 LYS A CA 1
ATOM 536 C C . LYS A 1 69 ? -2.450 -2.630 11.037 1.00 82.81 69 LYS A C 1
ATOM 538 O O . LYS A 1 69 ? -2.645 -3.833 10.907 1.00 82.81 69 LYS A O 1
ATOM 543 N N . ILE A 1 70 ? -1.586 -1.961 10.273 1.00 82.25 70 ILE A N 1
ATOM 544 C CA . ILE A 1 70 ? -0.724 -2.602 9.274 1.00 82.25 70 ILE A CA 1
ATOM 545 C C . ILE A 1 70 ? 0.498 -3.246 9.956 1.00 82.25 70 ILE A C 1
ATOM 547 O O . ILE A 1 70 ? 0.941 -4.297 9.509 1.00 82.25 70 ILE A O 1
ATOM 551 N N . ASN A 1 71 ? 0.988 -2.664 11.059 1.00 71.06 71 ASN A N 1
ATOM 552 C CA . ASN A 1 71 ? 2.183 -3.111 11.793 1.00 71.06 71 ASN A CA 1
ATOM 553 C C . ASN A 1 71 ? 1.975 -4.328 12.714 1.00 71.06 71 ASN A C 1
ATOM 555 O O . ASN A 1 71 ? 2.951 -4.851 13.242 1.00 71.06 71 ASN A O 1
ATOM 559 N N . VAL A 1 72 ? 0.735 -4.768 12.950 1.00 60.56 72 VAL A N 1
ATOM 560 C CA . VAL A 1 72 ? 0.405 -5.829 13.929 1.00 60.56 72 VAL A CA 1
ATOM 561 C C . VAL A 1 72 ? 0.197 -7.195 13.244 1.00 60.56 72 VAL A C 1
ATOM 563 O O . VAL A 1 72 ? -0.601 -8.004 13.707 1.00 60.56 72 VAL A O 1
ATOM 566 N N . GLN A 1 73 ? 0.870 -7.468 12.120 1.00 51.75 73 GLN A N 1
ATOM 567 C CA . GLN A 1 73 ? 0.821 -8.773 11.435 1.00 51.75 73 GLN A CA 1
ATOM 568 C C . GLN A 1 73 ? 2.205 -9.354 11.189 1.00 51.75 73 GLN A C 1
ATOM 570 O O . GLN A 1 73 ? 3.096 -8.577 10.784 1.00 51.75 73 GLN A O 1
#

Nearest PDB structures (foldseek):
  6c9s-assembly1_B  TM=8.285E-01  e=4.044E-03  Mycobacterium tuberculosis
  6c9n-assembly1_A  TM=8.249E-01  e=5.317E-03  Mycobacterium tuberculosis
  6c9p-assembly1_B  TM=8.253E-01  e=5.932E-03  Mycobacterium tuberculosis
  6c9r-assembly1_B  TM=8.243E-01  e=5.317E-03  Mycobacterium tuberculosis
  6c67-assembly1_A  TM=8.302E-01  e=8.237E-03  Mycobacterium tuberculosis H37Rv

Sequence (73 aa):
DPTGVGDAYRGGFLRGYSLGFDWETCGKMGAVAAAFCLEEKGTQSHHYSIQKFIDRYILNFGFSDKLNKINVQ

pLDDT: mean 85.11, std 14.2, range [41.81, 97.12]

Foldseek 3Di:
DQPCLQVQLVVQLVVCVVLVHDNVNSNLRSNLSSVVVVVDDDDPDPDDDLVNSQVSSCVVPNDDPSSVSSVPD